Protein AF-A0A1F2ZMY0-F1 (afdb_monomer_lite)

Foldseek 3Di:
DDPPCPPDPVNVVQLVDLVVQLVVCVVVPHDSVRSVVVSVVSNVVVVVVVVVDCDPVNVVVVVVVVVVVVVVVVVVVVVVVVVVVVVVVVVVVVVVVVVVVVVVVVVVVVVVVD

Secondary structure (DSSP, 8-state):
-----TT-HHHHHHHT-HHHHHHHHHHTT--HHHHHHHHHHHHHHHHHHHHHSPPHHHHHHHHHHHHHHHHHHHHHHHHHHHHHHHHHHHHHHHHHHHHHHHHHHHHHHHHHH-

Radius of gyration: 37.67 Å; chains: 1; bounding box: 75×29×104 Å

Structure (mmCIF, N/CA/C/O backbone):
data_AF-A0A1F2ZMY0-F1
#
_entry.id   AF-A0A1F2ZMY0-F1
#
loop_
_atom_site.group_PDB
_atom_site.id
_atom_site.type_symbol
_atom_site.label_atom_id
_atom_site.label_alt_id
_atom_site.label_comp_id
_atom_site.label_asym_id
_atom_site.label_entity_id
_atom_site.label_seq_id
_atom_site.pdbx_PDB_ins_code
_atom_site.Cartn_x
_atom_site.Cartn_y
_atom_site.Cartn_z
_atom_site.occupancy
_atom_site.B_iso_or_equiv
_atom_site.auth_seq_id
_atom_site.auth_comp_id
_atom_site.auth_asym_id
_atom_site.auth_atom_id
_atom_site.pdbx_PDB_model_num
ATOM 1 N N . MET A 1 1 ? -15.065 24.643 33.896 1.00 35.47 1 MET A N 1
ATOM 2 C CA . MET A 1 1 ? -15.746 23.507 33.242 1.00 35.47 1 MET A CA 1
ATOM 3 C C . MET A 1 1 ? -14.778 22.342 33.253 1.00 35.47 1 MET A C 1
ATOM 5 O O . MET A 1 1 ? -13.799 22.361 32.525 1.00 35.47 1 MET A O 1
ATOM 9 N N . THR A 1 2 ? -14.961 21.430 34.200 1.00 36.59 2 THR A N 1
ATOM 10 C CA . THR A 1 2 ? -14.089 20.282 34.458 1.00 36.59 2 THR A CA 1
ATOM 11 C C . THR A 1 2 ? -14.353 19.199 33.419 1.00 36.59 2 THR A C 1
ATOM 13 O O . THR A 1 2 ? -15.423 18.599 33.400 1.00 36.59 2 THR A O 1
ATOM 16 N N . THR A 1 3 ? -13.378 18.967 32.544 1.00 41.38 3 THR A N 1
ATOM 17 C CA . THR A 1 3 ? -13.346 17.846 31.602 1.00 41.38 3 THR A CA 1
ATOM 18 C C . THR A 1 3 ? -13.324 16.553 32.417 1.00 41.38 3 THR A C 1
ATOM 20 O O . THR A 1 3 ? -12.288 16.181 32.967 1.00 41.38 3 THR A O 1
ATOM 23 N N . LEU A 1 4 ? -14.485 15.915 32.594 1.00 43.19 4 LEU A N 1
ATOM 24 C CA . LEU A 1 4 ? -14.565 14.622 33.266 1.00 43.19 4 LEU A CA 1
ATOM 25 C C . LEU A 1 4 ? -13.762 13.613 32.439 1.00 43.19 4 LEU A C 1
ATOM 27 O O . LEU A 1 4 ? -13.969 13.474 31.235 1.00 43.19 4 LEU A O 1
ATOM 31 N N . ALA A 1 5 ? -12.820 12.948 33.098 1.00 42.44 5 ALA A N 1
ATOM 32 C CA . ALA A 1 5 ? -11.943 11.938 32.533 1.00 42.44 5 ALA A CA 1
ATOM 33 C C . ALA A 1 5 ? -12.738 10.688 32.110 1.00 42.44 5 ALA A C 1
ATOM 35 O O . ALA A 1 5 ? -12.817 9.712 32.853 1.00 42.44 5 ALA A O 1
ATOM 36 N N . ILE A 1 6 ? -13.329 10.727 30.914 1.00 50.00 6 ILE A N 1
ATOM 37 C CA . ILE A 1 6 ? -14.039 9.593 30.297 1.00 50.00 6 ILE A CA 1
ATOM 38 C C . ILE A 1 6 ? -13.049 8.506 29.826 1.00 50.00 6 ILE A C 1
ATOM 40 O O . ILE A 1 6 ? -13.424 7.349 29.691 1.00 50.00 6 ILE A O 1
ATOM 44 N N . ASP A 1 7 ? -11.760 8.835 29.686 1.00 44.25 7 ASP A N 1
ATOM 45 C CA . ASP A 1 7 ? -10.713 7.918 29.202 1.00 44.25 7 ASP A CA 1
ATOM 46 C C . ASP A 1 7 ? -9.953 7.173 30.328 1.00 44.25 7 ASP A C 1
ATOM 48 O O . ASP A 1 7 ? -8.867 6.628 30.135 1.00 44.25 7 ASP A O 1
ATOM 52 N N . SER A 1 8 ? -10.488 7.166 31.556 1.00 41.81 8 SER A N 1
ATOM 53 C CA . SER A 1 8 ? -9.852 6.457 32.674 1.00 41.81 8 SER A CA 1
ATOM 54 C C . SER A 1 8 ? -10.255 4.974 32.690 1.00 41.81 8 SER A C 1
ATOM 56 O O . SER A 1 8 ? -11.454 4.678 32.677 1.00 41.81 8 SER A O 1
ATOM 58 N N . PRO A 1 9 ? -9.311 4.016 32.844 1.00 50.38 9 PRO A N 1
ATOM 59 C CA . PRO A 1 9 ? -9.634 2.593 33.016 1.00 50.38 9 PRO A CA 1
ATOM 60 C C . PRO A 1 9 ? -10.564 2.333 34.215 1.00 50.38 9 PRO A C 1
ATOM 62 O O . PRO A 1 9 ? -11.238 1.305 34.261 1.00 50.38 9 PRO A O 1
ATOM 65 N N . MET A 1 10 ? -10.668 3.292 35.145 1.00 43.91 10 MET A N 1
ATOM 66 C CA . MET A 1 10 ? -11.624 3.274 36.250 1.00 43.91 10 MET A CA 1
ATOM 67 C C . MET A 1 10 ? -13.095 3.312 35.786 1.00 43.91 10 MET A C 1
ATOM 69 O O . MET A 1 10 ? -13.917 2.617 36.375 1.00 43.91 10 MET A O 1
ATOM 73 N N . PHE A 1 11 ? -13.434 4.070 34.732 1.00 52.19 11 PHE A N 1
ATOM 74 C CA . PHE A 1 11 ? -14.812 4.208 34.229 1.00 52.19 11 PHE A CA 1
ATOM 75 C C . PHE A 1 11 ? -15.295 2.935 33.522 1.00 52.19 11 PHE A C 1
ATOM 77 O O . PHE A 1 11 ? -16.400 2.465 33.791 1.00 52.19 11 PHE A O 1
ATOM 84 N N . SER A 1 12 ? -14.432 2.313 32.709 1.00 54.78 12 SER A N 1
ATOM 85 C CA . SER A 1 12 ? -14.746 1.037 32.041 1.00 54.78 12 SER A CA 1
ATOM 86 C C . SER A 1 12 ? -15.005 -0.099 33.039 1.00 54.78 12 SER A C 1
ATOM 88 O O . SER A 1 12 ? -15.917 -0.898 32.862 1.00 54.78 12 SER A O 1
ATOM 90 N N . HIS A 1 13 ? -14.252 -0.137 34.145 1.00 55.56 13 HIS A N 1
ATOM 91 C CA . HIS A 1 13 ? -14.404 -1.159 35.179 1.00 55.56 13 HIS A CA 1
ATOM 92 C C . HIS A 1 13 ? -15.573 -0.868 36.143 1.00 55.56 13 HIS A C 1
ATOM 94 O O . HIS A 1 13 ? -16.041 -1.764 36.851 1.00 55.56 13 HIS A O 1
ATOM 100 N N . PHE A 1 14 ? -16.025 0.388 36.213 1.00 56.41 14 PHE A N 1
ATOM 101 C CA . PHE A 1 14 ? -17.178 0.789 37.016 1.00 56.41 14 PHE A CA 1
ATOM 102 C C . PHE A 1 14 ? -18.486 0.374 36.336 1.00 56.41 14 PHE A C 1
ATOM 104 O O . PHE A 1 14 ? -19.318 -0.248 36.987 1.00 56.41 14 PHE A O 1
ATOM 111 N N . LEU A 1 15 ? -18.625 0.635 35.031 1.00 62.31 15 LEU A N 1
ATOM 112 C CA . LEU A 1 15 ? -19.818 0.298 34.240 1.00 62.31 15 LEU A CA 1
ATOM 113 C C . LEU A 1 15 ? -19.906 -1.187 33.857 1.00 62.31 15 LEU A C 1
ATOM 115 O O . LEU A 1 15 ? -20.996 -1.684 33.595 1.00 62.31 15 LEU A O 1
ATOM 119 N N . SER A 1 16 ? -18.793 -1.927 33.894 1.00 64.69 16 SER A N 1
ATOM 120 C CA . SER A 1 16 ? -18.769 -3.351 33.529 1.00 64.69 16 SER A CA 1
ATOM 121 C C . SER A 1 16 ? -19.467 -4.285 34.525 1.00 64.69 16 SER A C 1
ATOM 123 O O . SER A 1 16 ? -19.643 -5.467 34.230 1.00 64.69 16 SER A O 1
ATOM 125 N N . ASN A 1 17 ? -19.857 -3.797 35.711 1.00 75.88 17 ASN A N 1
ATOM 126 C CA . ASN A 1 17 ? -20.543 -4.609 36.715 1.00 75.88 17 ASN A CA 1
ATOM 127 C C . ASN A 1 17 ? -21.755 -3.876 37.331 1.00 75.88 17 ASN A C 1
ATOM 129 O O . ASN A 1 17 ? -21.609 -3.202 38.359 1.00 75.88 17 ASN A O 1
ATOM 133 N N . PRO A 1 18 ? -22.961 -4.048 36.757 1.00 79.38 18 PRO A N 1
ATOM 134 C CA . PRO A 1 18 ? -24.175 -3.364 37.214 1.00 79.38 18 PRO A CA 1
ATOM 135 C C . PRO A 1 18 ? -24.535 -3.686 38.673 1.00 79.38 18 PRO A C 1
ATOM 137 O O . PRO A 1 18 ? -24.998 -2.819 39.413 1.00 79.38 18 PRO A O 1
ATOM 140 N N . VAL A 1 19 ? -24.234 -4.901 39.141 1.00 82.75 19 VAL A N 1
ATOM 141 C CA . VAL A 1 19 ? -24.506 -5.339 40.522 1.00 82.75 19 VAL A CA 1
ATOM 142 C C . VAL A 1 19 ? -23.651 -4.570 41.532 1.00 82.75 19 VAL A C 1
ATOM 144 O O . VAL A 1 19 ? -24.125 -4.185 42.603 1.00 82.75 19 VAL A O 1
ATOM 147 N N . LYS A 1 20 ? -22.390 -4.291 41.189 1.00 84.75 20 LYS A N 1
ATOM 148 C CA . LYS A 1 20 ? -21.480 -3.529 42.053 1.00 84.75 20 LYS A CA 1
ATOM 149 C C . LYS A 1 20 ? -21.896 -2.060 42.168 1.00 84.75 20 LYS A C 1
ATOM 151 O O . LYS A 1 20 ? -21.745 -1.474 43.240 1.00 84.75 20 LYS A O 1
ATOM 156 N N . ILE A 1 21 ? -22.432 -1.475 41.095 1.00 83.38 21 ILE A N 1
ATOM 157 C CA . ILE A 1 21 ? -22.972 -0.106 41.103 1.00 83.38 21 ILE A CA 1
ATOM 158 C C . ILE A 1 21 ? -24.228 -0.042 41.973 1.00 83.38 21 ILE A C 1
ATOM 160 O O . ILE A 1 21 ? -24.332 0.836 42.827 1.00 83.38 21 ILE A O 1
ATOM 164 N N . LEU A 1 22 ? -25.137 -1.007 41.817 1.00 85.94 22 LEU A N 1
ATOM 165 C CA . LEU A 1 22 ? -26.365 -1.092 42.604 1.00 85.94 22 LEU A CA 1
ATOM 166 C C . LEU A 1 22 ? -26.075 -1.115 44.112 1.00 85.94 22 LEU A C 1
ATOM 168 O O . LEU A 1 22 ? -26.693 -0.376 44.877 1.00 85.94 22 LEU A O 1
ATOM 172 N N . HIS A 1 23 ? -25.089 -1.914 44.533 1.00 86.56 23 HIS A N 1
ATOM 173 C CA . HIS A 1 23 ? -24.673 -1.987 45.934 1.00 86.56 23 HIS A CA 1
ATOM 174 C C . HIS A 1 23 ? -24.132 -0.645 46.446 1.00 86.56 23 HIS A C 1
ATOM 176 O O . HIS A 1 23 ? -24.498 -0.203 47.531 1.00 86.56 23 HIS A O 1
ATOM 182 N N . ARG A 1 24 ? -23.313 0.048 45.645 1.00 85.50 24 ARG A N 1
ATOM 183 C CA . ARG A 1 24 ? -22.753 1.359 46.014 1.00 85.50 24 ARG A CA 1
ATOM 184 C C . ARG A 1 24 ? -23.804 2.458 46.092 1.00 85.50 24 ARG A C 1
ATOM 186 O O . ARG A 1 24 ? -23.705 3.325 46.952 1.00 85.50 24 ARG A O 1
ATOM 193 N N . LEU A 1 25 ? -24.806 2.427 45.218 1.00 86.88 25 LEU A N 1
ATOM 194 C CA . LEU A 1 25 ? -25.923 3.370 45.272 1.00 86.88 25 LEU A CA 1
ATOM 195 C C . LEU A 1 25 ? -26.749 3.151 46.544 1.00 86.88 25 LEU A C 1
ATOM 197 O O . LEU A 1 25 ? -27.057 4.116 47.241 1.00 86.88 25 LEU A O 1
ATOM 201 N N . LYS A 1 26 ? -27.015 1.891 46.907 1.00 89.19 26 LYS A N 1
ATOM 202 C CA . LYS A 1 26 ? -27.681 1.549 48.173 1.00 89.19 26 LYS A CA 1
ATOM 203 C C . LYS A 1 26 ? -26.862 1.995 49.394 1.00 89.19 26 LYS A C 1
ATOM 205 O O . LYS A 1 26 ? -27.415 2.610 50.300 1.00 89.19 26 LYS A O 1
ATOM 210 N N . GLU A 1 27 ? -25.548 1.761 49.403 1.00 90.00 27 GLU A N 1
ATOM 211 C CA . GLU A 1 27 ? -24.638 2.225 50.469 1.00 90.00 27 GLU A CA 1
ATOM 212 C C . GLU A 1 27 ? -24.577 3.755 50.587 1.00 90.00 27 GLU A C 1
ATOM 214 O O . GLU A 1 27 ? -24.461 4.287 51.688 1.00 90.00 27 GLU A O 1
ATOM 219 N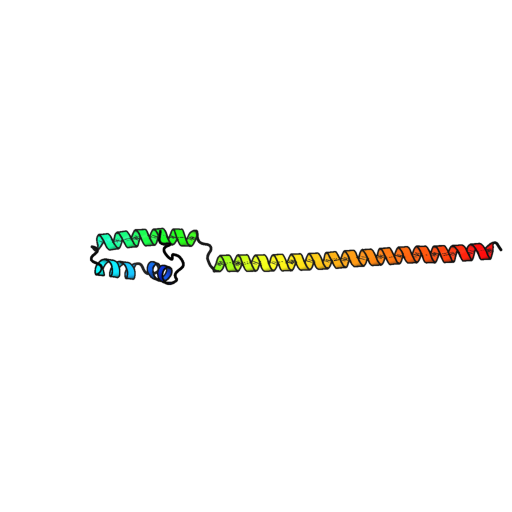 N . ALA A 1 28 ? -24.688 4.469 49.465 1.00 88.62 28 ALA A N 1
ATOM 220 C CA . ALA A 1 28 ? -24.730 5.929 49.421 1.00 88.62 28 ALA A CA 1
ATOM 221 C C . ALA A 1 28 ? -26.093 6.521 49.839 1.00 88.62 28 ALA A C 1
ATOM 223 O O . ALA A 1 28 ? -26.269 7.738 49.797 1.00 88.62 28 ALA A O 1
ATOM 224 N N . GLY A 1 29 ? -27.052 5.681 50.245 1.00 88.62 29 GLY A N 1
ATOM 225 C CA . GLY A 1 29 ? -28.359 6.104 50.745 1.00 88.62 29 GLY A CA 1
ATOM 226 C C . GLY A 1 29 ? -29.445 6.248 49.677 1.00 88.62 29 GLY A C 1
ATOM 227 O O . GLY A 1 29 ? -30.521 6.761 49.983 1.00 88.62 29 GLY A O 1
ATOM 228 N N . PHE A 1 30 ? -29.209 5.795 48.440 1.00 89.25 30 PHE A N 1
ATOM 229 C CA . PHE A 1 30 ? -30.274 5.713 47.439 1.00 89.25 30 PHE A CA 1
ATOM 230 C C . PHE A 1 30 ? -31.228 4.565 47.767 1.00 89.25 30 PHE A C 1
ATOM 232 O O . PHE A 1 30 ? -30.817 3.482 48.188 1.00 89.25 30 PHE A O 1
ATOM 239 N N . THR A 1 31 ? -32.519 4.785 47.520 1.00 91.12 31 THR A N 1
ATOM 240 C CA . THR A 1 31 ? -33.508 3.706 47.621 1.00 91.12 31 THR A CA 1
ATOM 241 C C . THR A 1 31 ? -33.247 2.643 46.556 1.00 91.12 31 THR A C 1
ATOM 243 O O . THR A 1 31 ? -32.704 2.934 45.490 1.00 91.12 31 THR A O 1
ATOM 246 N N . GLU A 1 32 ? -33.676 1.410 46.816 1.00 86.62 32 GLU A N 1
ATOM 247 C CA . GLU A 1 32 ? -33.510 0.288 45.885 1.00 86.62 32 GLU A CA 1
ATOM 248 C C . GLU A 1 32 ? -34.035 0.606 44.480 1.00 86.62 32 GLU A C 1
ATOM 250 O O . GLU A 1 32 ? -33.290 0.478 43.513 1.00 86.62 32 GLU A O 1
ATOM 255 N N . LYS A 1 33 ? -35.242 1.177 44.380 1.00 87.44 33 LYS A N 1
ATOM 256 C CA . LYS A 1 33 ? -35.809 1.632 43.102 1.00 87.44 33 LYS A CA 1
ATOM 257 C C . LYS A 1 33 ? -34.963 2.696 42.402 1.00 87.44 33 LYS A C 1
ATOM 259 O O . LYS A 1 33 ? -34.828 2.666 41.186 1.00 87.44 33 LYS A O 1
ATOM 264 N N . GLN A 1 34 ? -34.404 3.656 43.139 1.00 85.38 34 GLN A N 1
ATOM 265 C CA . GLN A 1 34 ? -33.553 4.691 42.538 1.00 85.38 34 GLN A CA 1
ATOM 266 C C . GLN A 1 34 ? -32.210 4.130 42.065 1.00 85.38 34 GLN A C 1
ATOM 268 O O . GLN A 1 34 ? -31.668 4.618 41.073 1.00 85.38 34 GLN A O 1
ATOM 273 N N . ALA A 1 35 ? -31.671 3.140 42.780 1.00 88.06 35 ALA A N 1
ATOM 274 C CA . ALA A 1 35 ? -30.439 2.459 42.414 1.00 88.06 35 ALA A CA 1
ATOM 275 C C . ALA A 1 35 ? -30.629 1.597 41.157 1.00 88.06 35 ALA A C 1
ATOM 277 O O . ALA A 1 35 ? -29.800 1.652 40.254 1.00 88.06 35 ALA A O 1
ATOM 278 N N . GLU A 1 36 ? -31.737 0.858 41.075 1.00 85.56 36 GLU A N 1
ATOM 279 C CA . GLU A 1 36 ? -32.100 0.039 39.911 1.00 85.56 36 GLU A CA 1
ATOM 280 C C . GLU A 1 36 ? -32.258 0.884 38.646 1.00 85.56 36 GLU A C 1
ATOM 282 O O . GLU A 1 36 ? -31.584 0.617 37.655 1.00 85.56 36 GLU A O 1
ATOM 287 N N . VAL A 1 37 ? -33.047 1.963 38.708 1.00 88.38 37 VAL A N 1
ATOM 288 C CA . VAL A 1 37 ? -33.284 2.848 37.553 1.00 88.38 37 VAL A CA 1
ATOM 289 C C . VAL A 1 37 ? -31.986 3.495 37.054 1.00 88.38 37 VAL A C 1
ATOM 291 O O . VAL A 1 37 ? -31.764 3.603 35.851 1.00 88.38 37 VAL A O 1
ATOM 294 N N . GLN A 1 38 ? -31.089 3.913 37.955 1.00 81.38 38 GLN A N 1
ATOM 295 C CA . GLN A 1 38 ? -29.799 4.485 37.547 1.00 81.38 38 GLN A CA 1
ATOM 296 C C . GLN A 1 38 ? -28.881 3.450 36.892 1.00 81.38 38 GLN A C 1
ATOM 298 O O . GLN A 1 38 ? -28.203 3.773 35.920 1.00 81.38 38 GLN A O 1
ATOM 303 N N . VAL A 1 39 ? -28.853 2.215 37.396 1.00 85.25 39 VAL A N 1
ATOM 304 C CA . VAL A 1 39 ? -28.044 1.135 36.812 1.00 85.25 39 VAL A CA 1
ATOM 305 C C . VAL A 1 39 ? -28.578 0.720 35.445 1.00 85.25 39 VAL A C 1
ATOM 307 O O . VAL A 1 39 ? -27.784 0.467 34.539 1.00 85.25 39 VAL A O 1
ATOM 310 N N . GLU A 1 40 ? -29.898 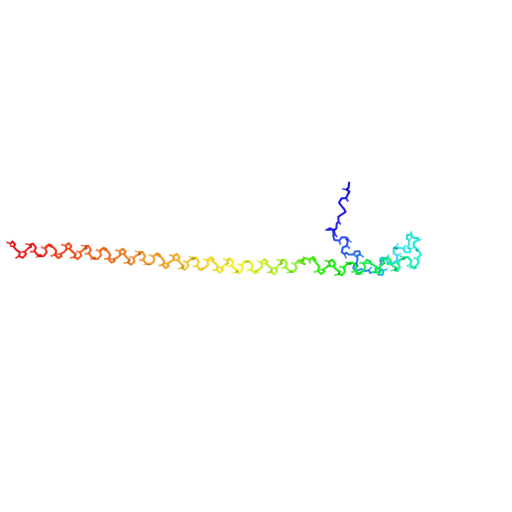0.690 35.281 1.00 83.75 40 GLU A N 1
ATOM 311 C CA . GLU A 1 40 ? -30.564 0.386 34.014 1.00 83.75 40 GLU A CA 1
ATOM 312 C C . GLU A 1 40 ? -30.192 1.410 32.931 1.00 83.75 40 GLU A C 1
ATOM 314 O O . GLU A 1 40 ? -29.634 1.034 31.899 1.00 83.75 40 GLU A O 1
ATOM 319 N N . ILE A 1 41 ? -30.369 2.706 33.214 1.00 84.19 41 ILE A N 1
ATOM 320 C CA . ILE A 1 41 ? -30.039 3.797 32.279 1.00 84.19 41 ILE A CA 1
ATOM 321 C C . ILE A 1 41 ? -28.541 3.806 31.934 1.00 84.19 41 ILE A C 1
ATOM 323 O O . ILE A 1 41 ? -28.167 3.976 30.774 1.00 84.19 41 ILE A O 1
ATOM 327 N N . LEU A 1 42 ? -27.663 3.602 32.924 1.00 80.12 42 LEU A N 1
ATOM 3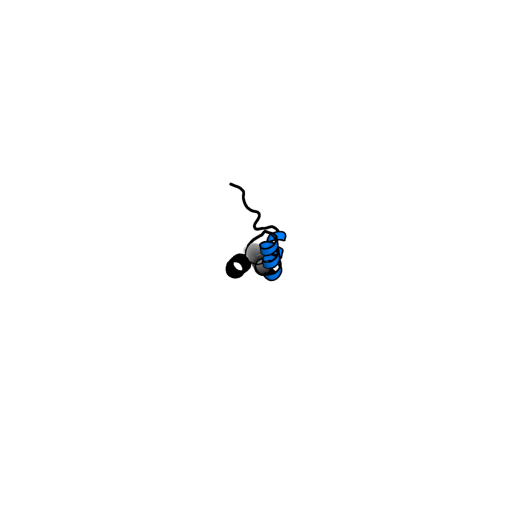28 C CA . LEU A 1 42 ? -26.212 3.572 32.702 1.00 80.12 42 LEU A CA 1
ATOM 329 C C . LEU A 1 42 ? -25.780 2.386 31.831 1.00 80.12 42 LEU A C 1
ATOM 331 O O . LEU A 1 42 ? -24.874 2.528 31.008 1.00 80.12 42 LEU A O 1
ATOM 335 N N . SER A 1 43 ? -26.429 1.232 31.994 1.00 77.69 43 SER A N 1
ATOM 336 C CA . SER A 1 43 ? -26.141 0.031 31.202 1.00 77.69 43 SER A CA 1
ATOM 337 C C . SER A 1 43 ? -26.577 0.211 29.747 1.00 77.69 43 SER A C 1
ATOM 339 O O . SER A 1 43 ? -25.830 -0.136 28.831 1.00 77.69 43 SER A O 1
ATOM 341 N N . GLU A 1 44 ? -27.747 0.814 29.527 1.00 75.31 44 GLU A N 1
ATOM 342 C CA . GLU A 1 44 ? -28.261 1.121 28.190 1.00 75.31 44 GLU A CA 1
ATOM 343 C C . GLU A 1 44 ? -27.366 2.133 27.454 1.00 75.31 44 GLU A C 1
ATOM 345 O O . GLU A 1 44 ? -27.004 1.928 26.293 1.00 75.31 44 GLU A O 1
ATOM 350 N N . GLN A 1 45 ? -26.926 3.189 28.146 1.00 68.62 45 GLN A N 1
ATOM 351 C CA . GLN A 1 45 ? -26.024 4.193 27.576 1.00 68.62 45 GLN A CA 1
ATOM 352 C C . GLN A 1 45 ? -24.628 3.634 27.268 1.00 68.62 45 GLN A C 1
ATOM 354 O O . GLN A 1 45 ? -24.047 3.970 26.236 1.00 68.62 45 GLN A O 1
ATOM 359 N N . SER A 1 46 ? -24.089 2.753 28.118 1.00 66.12 46 SER A N 1
ATOM 360 C CA . SER A 1 46 ? -22.771 2.142 27.899 1.00 66.12 46 SER A CA 1
ATOM 361 C C . SER A 1 46 ? -22.728 1.300 26.619 1.00 66.12 46 SER A C 1
ATOM 363 O O . SER A 1 46 ? -21.763 1.394 25.863 1.00 66.12 46 SER A O 1
ATOM 365 N N . GLY A 1 47 ? -23.786 0.531 26.331 1.00 64.94 47 GLY A N 1
ATOM 366 C CA . GLY A 1 47 ? -23.862 -0.285 25.113 1.00 64.94 47 GLY A CA 1
ATOM 367 C C . GLY A 1 47 ? -23.854 0.545 23.824 1.00 64.94 47 GLY A C 1
ATOM 368 O O . GLY A 1 47 ? -23.242 0.156 22.831 1.00 64.94 47 GLY A O 1
ATOM 369 N N . GLN A 1 48 ? -24.474 1.728 23.844 1.00 61.00 48 GLN A N 1
ATOM 370 C CA . GLN A 1 48 ? -24.465 2.655 22.706 1.00 61.00 48 GLN A CA 1
ATOM 371 C C . GLN A 1 48 ? -23.097 3.329 22.514 1.00 61.00 48 GLN A C 1
ATOM 373 O O . GLN A 1 48 ? -22.660 3.550 21.382 1.00 61.00 48 GLN A O 1
ATOM 378 N N . ILE A 1 49 ? -22.402 3.633 23.613 1.00 65.50 49 ILE A N 1
ATOM 379 C CA . ILE A 1 49 ? -21.070 4.244 23.583 1.00 65.50 49 ILE A CA 1
ATOM 380 C C . ILE A 1 49 ? -20.039 3.257 23.020 1.00 65.50 49 ILE A C 1
ATOM 382 O O . ILE A 1 49 ? -19.273 3.634 22.137 1.00 65.50 49 ILE A O 1
ATOM 386 N N . GLU A 1 50 ? -20.050 1.992 23.447 1.00 64.31 50 GLU A N 1
ATOM 387 C CA . GLU A 1 50 ? -19.141 0.966 22.911 1.00 64.31 50 GLU A CA 1
ATOM 388 C C . GLU A 1 50 ? -19.352 0.701 21.416 1.00 64.31 50 GLU A C 1
ATOM 390 O O . GLU A 1 50 ? -18.381 0.495 20.695 1.00 64.31 50 GLU A O 1
ATOM 395 N N . ALA A 1 51 ? -20.594 0.766 20.929 1.00 62.81 51 ALA A N 1
ATOM 396 C CA . ALA A 1 51 ? -20.891 0.613 19.504 1.00 62.81 51 ALA A CA 1
ATOM 397 C C . ALA A 1 51 ? -20.413 1.803 18.648 1.00 62.81 51 ALA A C 1
ATOM 399 O O . ALA A 1 51 ? -20.213 1.655 17.443 1.00 62.81 51 ALA A O 1
ATOM 400 N N . THR A 1 52 ? -20.250 2.984 19.255 1.00 61.47 52 THR A N 1
ATOM 401 C CA . THR A 1 52 ? -19.866 4.223 18.554 1.00 61.47 52 THR A CA 1
ATOM 402 C C . THR A 1 52 ? -18.368 4.520 18.677 1.00 61.47 52 THR A C 1
ATOM 404 O O . THR A 1 52 ? -17.791 5.192 17.821 1.00 61.47 52 THR A O 1
ATOM 407 N N . LEU A 1 53 ? -17.715 4.028 19.731 1.00 68.44 53 LEU A N 1
ATOM 408 C CA . LEU A 1 53 ? -16.278 4.170 19.924 1.00 68.44 53 LEU A CA 1
ATOM 409 C C . LEU A 1 53 ? -15.529 3.127 19.094 1.00 68.44 53 LEU A C 1
ATOM 411 O O . LEU A 1 53 ? -15.719 1.927 19.269 1.00 68.44 53 LEU A O 1
ATOM 415 N N . ALA A 1 54 ? -14.610 3.585 18.240 1.00 68.25 54 ALA A N 1
ATOM 416 C CA . ALA A 1 54 ? -13.650 2.690 17.604 1.00 68.25 54 ALA A CA 1
ATOM 417 C C . ALA A 1 54 ? -12.873 1.941 18.694 1.00 68.25 54 ALA A C 1
ATOM 419 O O . ALA A 1 54 ? -12.175 2.549 19.515 1.00 68.25 54 ALA A O 1
ATOM 420 N N . THR A 1 55 ? -13.004 0.617 18.730 1.00 77.12 55 THR A N 1
ATOM 421 C CA . THR A 1 55 ? -12.317 -0.180 19.740 1.00 77.12 55 THR A CA 1
ATOM 422 C C . THR A 1 55 ? -10.826 -0.245 19.415 1.00 77.12 55 THR A C 1
ATOM 424 O O . THR A 1 55 ? -10.392 -0.084 18.271 1.00 77.12 55 THR A O 1
ATOM 427 N N . LYS A 1 56 ? -9.994 -0.558 20.417 1.00 76.44 56 LYS A N 1
ATOM 428 C CA . LYS A 1 56 ? -8.556 -0.813 20.192 1.00 76.44 56 LYS A CA 1
ATOM 429 C C . LYS A 1 56 ? -8.316 -1.887 19.123 1.00 76.44 56 LYS A C 1
ATOM 431 O O . LYS A 1 56 ? -7.277 -1.873 18.466 1.00 76.44 56 LYS A O 1
ATOM 436 N N . GLN A 1 57 ? -9.251 -2.824 18.971 1.00 77.75 57 GLN A N 1
ATOM 437 C CA . GLN A 1 57 ? -9.188 -3.865 17.955 1.00 77.75 57 GLN A CA 1
ATOM 438 C C . GLN A 1 57 ? -9.440 -3.306 16.550 1.00 77.75 57 GLN A C 1
ATOM 440 O O . GLN A 1 57 ? -8.699 -3.672 15.638 1.00 77.75 57 GLN A O 1
ATOM 445 N N . ASP A 1 58 ? -10.403 -2.397 16.392 1.00 82.00 58 ASP A N 1
ATOM 446 C CA . ASP A 1 58 ? -10.694 -1.737 15.112 1.00 82.00 58 ASP A CA 1
ATOM 447 C C . ASP A 1 58 ? -9.503 -0.893 14.656 1.00 82.00 58 ASP A C 1
ATOM 449 O O . ASP A 1 58 ? -8.969 -1.106 13.572 1.00 82.00 58 ASP A O 1
ATOM 453 N N . LEU A 1 59 ? -8.964 -0.061 15.553 1.00 86.88 59 LEU A N 1
ATOM 454 C CA . LEU A 1 59 ? -7.749 0.725 15.307 1.00 86.88 59 LEU A CA 1
ATOM 455 C C . LEU A 1 59 ? -6.555 -0.153 14.901 1.00 86.88 59 LEU A C 1
ATOM 457 O O . LEU A 1 59 ? -5.791 0.187 13.999 1.00 86.88 59 LEU A O 1
ATOM 461 N N . LYS A 1 60 ? -6.382 -1.309 15.551 1.00 87.00 60 LYS A N 1
ATOM 462 C CA . LYS A 1 60 ? -5.309 -2.255 15.215 1.00 87.00 60 LYS A CA 1
ATOM 463 C C . LYS A 1 60 ? -5.518 -2.897 13.844 1.00 87.00 60 LYS A C 1
ATOM 465 O O . LYS A 1 60 ? -4.534 -3.159 13.149 1.00 87.00 60 LYS A O 1
ATOM 470 N N . ARG A 1 61 ? -6.767 -3.177 13.464 1.00 90.62 61 ARG A N 1
ATOM 471 C CA . ARG A 1 61 ? -7.100 -3.689 12.133 1.00 90.62 61 ARG A CA 1
ATOM 472 C C . ARG A 1 61 ? -6.788 -2.639 11.073 1.00 90.62 61 ARG A C 1
ATOM 474 O O . ARG A 1 61 ? -6.044 -2.949 10.148 1.00 90.62 61 ARG A O 1
ATOM 481 N N . ASP A 1 62 ? -7.254 -1.412 11.268 1.00 93.31 62 ASP A N 1
ATOM 482 C CA . ASP A 1 62 ? -7.069 -0.315 10.318 1.00 93.31 62 ASP A CA 1
ATOM 483 C C . ASP A 1 62 ? -5.580 0.015 10.124 1.00 93.31 62 ASP A C 1
ATOM 485 O O . ASP A 1 62 ? -5.114 0.185 8.998 1.00 93.31 62 ASP A O 1
ATOM 489 N N . LEU A 1 63 ? -4.784 -0.000 11.202 1.00 94.75 63 LEU A N 1
ATOM 490 C CA . LEU A 1 63 ? -3.326 0.150 11.113 1.00 94.75 63 LEU A CA 1
ATOM 491 C C . LEU A 1 63 ? -2.664 -0.970 10.305 1.00 94.75 63 LEU A C 1
ATOM 493 O O . LEU A 1 63 ? -1.752 -0.709 9.521 1.00 94.75 63 LEU A O 1
ATOM 497 N N . LYS A 1 64 ? -3.111 -2.217 10.479 1.00 95.69 64 LYS A N 1
ATOM 498 C CA . LYS A 1 64 ? -2.578 -3.355 9.724 1.00 95.69 64 LYS A CA 1
ATOM 499 C C . LYS A 1 64 ? -2.941 -3.252 8.245 1.00 95.69 64 LYS A C 1
ATOM 501 O O . LYS A 1 64 ? -2.099 -3.526 7.393 1.00 95.69 64 LYS A O 1
ATOM 506 N N . GLU A 1 65 ? -4.168 -2.849 7.935 1.00 96.88 65 GLU A N 1
ATOM 507 C CA . GLU A 1 65 ? -4.604 -2.608 6.558 1.00 96.88 65 GLU A CA 1
ATOM 508 C C . GLU A 1 65 ? -3.766 -1.501 5.910 1.00 96.88 65 GLU A C 1
ATOM 510 O O . GLU A 1 65 ? -3.207 -1.715 4.830 1.00 96.88 65 GLU A O 1
ATOM 515 N N . LEU A 1 66 ? -3.560 -0.384 6.611 1.00 97.50 66 LEU A N 1
ATOM 516 C CA . LEU A 1 66 ? -2.709 0.711 6.148 1.00 97.50 66 LEU A CA 1
ATOM 517 C C . LEU A 1 66 ? -1.259 0.263 5.910 1.00 97.50 66 LEU A C 1
ATOM 519 O O . LEU A 1 66 ? -0.682 0.583 4.871 1.00 97.50 66 LEU A O 1
ATOM 523 N N . GLU A 1 67 ? -0.675 -0.522 6.821 1.00 97.81 67 GLU A N 1
ATOM 524 C CA . GLU A 1 67 ? 0.675 -1.073 6.649 1.00 97.81 67 GLU A CA 1
ATOM 525 C C . GLU A 1 67 ? 0.760 -1.955 5.393 1.00 97.81 67 GLU A C 1
ATOM 527 O O . GLU A 1 67 ? 1.712 -1.857 4.614 1.00 97.81 67 GLU A O 1
ATOM 532 N N . THR A 1 68 ? -0.241 -2.810 5.162 1.00 97.62 68 THR A N 1
ATOM 533 C CA . THR A 1 68 ? -0.260 -3.680 3.979 1.00 97.62 68 THR A CA 1
ATOM 534 C C . THR A 1 68 ? -0.428 -2.907 2.675 1.00 97.62 68 THR A C 1
ATOM 536 O O . THR A 1 68 ? 0.231 -3.250 1.690 1.00 97.62 68 THR A O 1
ATOM 539 N N . ALA A 1 69 ? -1.260 -1.862 2.667 1.00 97.88 69 ALA A N 1
ATOM 540 C CA . ALA A 1 69 ? -1.426 -0.976 1.522 1.00 97.88 69 ALA A CA 1
ATOM 541 C C . ALA A 1 69 ? -0.110 -0.254 1.208 1.00 97.88 69 ALA A C 1
ATOM 543 O O . ALA A 1 69 ? 0.389 -0.344 0.089 1.00 97.88 69 ALA A O 1
ATOM 544 N N . LEU A 1 70 ? 0.532 0.329 2.222 1.00 97.81 70 LEU A N 1
ATOM 545 C CA . LEU A 1 70 ? 1.796 1.041 2.050 1.00 97.81 70 LEU A CA 1
ATOM 546 C C . LEU A 1 70 ? 2.915 0.126 1.529 1.00 97.81 70 LEU A C 1
ATOM 548 O O . LEU A 1 70 ? 3.650 0.496 0.615 1.00 97.81 70 LEU A O 1
ATOM 552 N N . ARG A 1 71 ? 3.027 -1.102 2.056 1.00 98.00 71 ARG A N 1
ATOM 553 C CA . ARG A 1 71 ? 3.991 -2.098 1.551 1.00 98.00 71 ARG A CA 1
ATOM 554 C C . ARG A 1 71 ? 3.745 -2.446 0.082 1.00 98.00 71 ARG A C 1
ATOM 556 O O . ARG A 1 71 ? 4.705 -2.644 -0.664 1.00 98.00 71 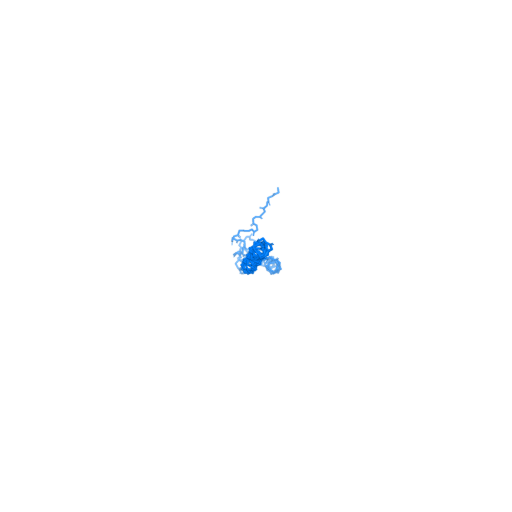ARG A O 1
ATOM 563 N N . ARG A 1 72 ? 2.479 -2.551 -0.333 1.00 97.94 72 ARG A N 1
ATOM 564 C CA . ARG A 1 72 ? 2.118 -2.816 -1.732 1.00 97.94 72 ARG A CA 1
ATOM 565 C C . ARG A 1 72 ? 2.533 -1.651 -2.625 1.00 97.94 72 ARG A C 1
ATOM 567 O O . ARG A 1 72 ? 3.208 -1.892 -3.623 1.00 97.94 72 ARG A O 1
ATOM 574 N N . ASP A 1 73 ? 2.198 -0.427 -2.234 1.00 98.06 73 ASP A N 1
ATOM 575 C CA . ASP A 1 73 ? 2.499 0.780 -3.008 1.00 98.06 73 ASP A CA 1
ATOM 576 C C . ASP A 1 73 ? 4.010 0.983 -3.169 1.00 98.06 73 ASP A C 1
ATOM 578 O O . ASP A 1 73 ? 4.488 1.287 -4.263 1.00 98.06 73 ASP A O 1
ATOM 582 N N . MET A 1 74 ? 4.790 0.729 -2.112 1.00 98.06 74 MET A N 1
ATOM 583 C CA . MET A 1 74 ? 6.254 0.768 -2.184 1.00 98.06 74 MET A CA 1
ATOM 584 C C . MET A 1 74 ? 6.809 -0.240 -3.195 1.00 98.06 74 MET A C 1
ATOM 586 O O . MET A 1 74 ? 7.655 0.120 -4.013 1.00 98.06 74 MET A O 1
ATOM 590 N N . LYS A 1 75 ? 6.313 -1.483 -3.180 1.00 97.44 75 LYS A N 1
ATOM 591 C CA . LYS A 1 75 ? 6.753 -2.521 -4.121 1.00 97.44 75 LYS A CA 1
ATOM 592 C C . LYS A 1 75 ? 6.360 -2.192 -5.561 1.00 97.44 75 LYS A C 1
ATOM 594 O O . LYS A 1 75 ? 7.131 -2.433 -6.486 1.00 97.44 75 LYS A O 1
ATOM 599 N N . GLU A 1 76 ? 5.169 -1.639 -5.772 1.00 98.06 76 GLU A N 1
ATOM 600 C CA . GLU A 1 76 ? 4.744 -1.193 -7.099 1.00 98.06 76 GLU A CA 1
ATOM 601 C C . GLU A 1 76 ? 5.634 -0.056 -7.616 1.00 98.06 76 GLU A C 1
ATOM 603 O O . GLU A 1 76 ? 6.040 -0.057 -8.780 1.00 98.06 76 GLU A O 1
ATOM 608 N N . MET A 1 77 ? 5.974 0.896 -6.746 1.00 97.81 77 MET A N 1
ATOM 609 C CA . MET A 1 77 ? 6.872 1.994 -7.079 1.00 97.81 77 MET A CA 1
ATOM 610 C C . MET A 1 77 ? 8.277 1.491 -7.432 1.00 97.81 77 MET A C 1
ATOM 612 O O . MET A 1 77 ? 8.832 1.929 -8.438 1.00 97.81 77 MET A O 1
ATOM 616 N N . GLU A 1 78 ? 8.825 0.544 -6.669 1.00 98.00 78 GLU A N 1
ATOM 617 C CA . GLU A 1 78 ? 10.114 -0.098 -6.953 1.00 98.00 78 GLU A CA 1
ATOM 618 C C . GLU A 1 78 ? 10.118 -0.760 -8.340 1.00 98.00 78 GLU A C 1
ATOM 620 O O . GLU A 1 78 ? 10.965 -0.445 -9.177 1.00 98.00 78 GLU A O 1
ATOM 625 N N . LEU A 1 79 ? 9.098 -1.569 -8.650 1.00 97.62 79 LEU A N 1
ATOM 626 C CA . LEU A 1 79 ? 8.954 -2.207 -9.964 1.00 97.62 79 LEU A CA 1
ATOM 627 C C . LEU A 1 79 ? 8.833 -1.188 -11.106 1.00 97.62 79 LEU A C 1
ATOM 629 O O . LEU A 1 79 ? 9.430 -1.367 -12.172 1.00 97.62 79 LEU A O 1
ATOM 633 N N . LYS A 1 80 ? 8.080 -0.100 -10.895 1.00 97.88 80 LYS A N 1
ATOM 634 C CA . LYS A 1 80 ? 7.968 0.999 -11.865 1.00 97.88 80 LYS A CA 1
ATOM 635 C C . LYS A 1 80 ? 9.317 1.673 -12.097 1.00 97.88 80 LYS A C 1
ATOM 637 O O . LYS A 1 80 ? 9.666 1.929 -13.249 1.00 97.88 80 LYS A O 1
ATOM 642 N N . PHE A 1 81 ? 10.080 1.947 -11.041 1.00 97.69 81 PHE A N 1
ATOM 643 C CA . PHE A 1 81 ? 11.411 2.538 -11.166 1.00 97.69 81 PHE A CA 1
ATOM 644 C C . PHE A 1 81 ? 12.367 1.622 -11.921 1.00 97.69 81 PHE A C 1
ATOM 646 O O . PHE A 1 81 ? 12.983 2.074 -12.886 1.00 97.69 81 PHE A O 1
ATOM 653 N N . GLU A 1 82 ? 12.434 0.341 -11.562 1.00 97.94 82 GLU A N 1
ATOM 654 C CA . GLU A 1 82 ? 13.277 -0.615 -12.277 1.00 97.94 82 GLU A CA 1
ATOM 655 C C . GLU A 1 82 ? 12.901 -0.725 -13.759 1.00 97.94 82 GLU A C 1
ATOM 657 O O . GLU A 1 82 ? 13.771 -0.750 -14.628 1.00 97.94 82 GLU A O 1
ATOM 662 N N . SER A 1 83 ? 11.601 -0.777 -14.068 1.00 97.69 83 SER A N 1
ATOM 663 C CA . SER A 1 83 ? 11.126 -0.841 -15.450 1.00 97.69 83 SER A CA 1
ATOM 664 C C . SER A 1 83 ? 11.554 0.388 -16.249 1.00 97.69 83 SER A C 1
ATOM 666 O O . SER A 1 83 ? 12.039 0.250 -17.370 1.00 97.69 83 SER A O 1
ATOM 668 N N . ARG A 1 84 ? 11.399 1.590 -15.680 1.00 97.56 84 ARG A N 1
ATOM 669 C CA . ARG A 1 84 ? 11.805 2.839 -16.343 1.00 97.56 84 ARG A CA 1
ATOM 670 C C . ARG A 1 84 ? 13.318 2.922 -16.512 1.00 97.56 84 ARG A C 1
ATOM 672 O O . ARG A 1 84 ? 13.782 3.439 -17.526 1.00 97.56 84 ARG A O 1
ATOM 679 N N . PHE A 1 85 ? 14.081 2.401 -15.555 1.00 97.62 85 PHE A N 1
ATOM 680 C CA . PHE A 1 85 ? 15.534 2.346 -15.653 1.00 97.62 85 PHE A CA 1
ATOM 681 C C . PHE A 1 85 ? 15.980 1.414 -16.784 1.00 97.62 85 PHE A C 1
ATOM 683 O O . PHE A 1 85 ? 16.717 1.849 -17.663 1.00 97.62 85 PHE A O 1
ATOM 690 N N . ARG A 1 86 ? 15.430 0.193 -16.851 1.00 97.25 86 ARG A N 1
ATOM 691 C CA . ARG A 1 86 ? 15.679 -0.751 -17.956 1.00 97.25 86 ARG A CA 1
ATOM 692 C C . ARG A 1 86 ? 15.297 -0.169 -19.318 1.00 97.25 86 ARG A C 1
ATOM 694 O O . ARG A 1 86 ? 16.036 -0.318 -20.287 1.00 97.25 86 ARG A O 1
ATOM 701 N N . GLU A 1 87 ? 14.158 0.517 -19.412 1.00 97.62 87 GLU A N 1
ATOM 702 C CA . GLU A 1 87 ? 13.743 1.185 -20.652 1.00 97.62 87 GLU A CA 1
ATOM 703 C C . GLU A 1 87 ? 14.749 2.263 -21.082 1.00 97.62 87 GLU A C 1
ATOM 705 O O . GLU A 1 87 ? 15.111 2.360 -22.258 1.00 97.62 87 GLU A O 1
ATOM 710 N N . MET A 1 88 ? 15.224 3.062 -20.126 1.00 97.56 88 MET A N 1
ATOM 711 C CA . MET A 1 88 ? 16.226 4.092 -20.368 1.00 97.56 88 MET A CA 1
ATOM 712 C C . MET A 1 88 ? 17.567 3.490 -20.802 1.00 97.56 88 MET A C 1
ATOM 714 O O . MET A 1 88 ?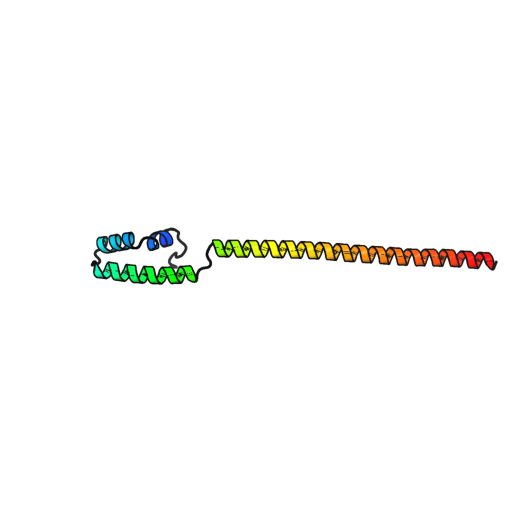 18.146 3.973 -21.775 1.00 97.56 88 MET A O 1
ATOM 718 N N . GLU A 1 89 ? 18.027 2.422 -20.148 1.00 97.62 89 GLU A N 1
ATOM 719 C CA . GLU A 1 89 ? 19.232 1.683 -20.538 1.00 97.62 89 GLU A CA 1
ATOM 720 C C . GLU A 1 89 ? 19.122 1.162 -21.972 1.00 97.62 89 GLU A C 1
ATOM 722 O O . GLU A 1 89 ? 19.977 1.472 -22.797 1.00 97.62 89 GLU A O 1
ATOM 727 N N . MET A 1 90 ? 18.030 0.469 -22.318 1.00 97.56 90 MET A N 1
ATOM 728 C CA . MET A 1 90 ? 17.814 -0.036 -23.680 1.00 97.56 90 MET A CA 1
ATOM 729 C C . MET A 1 90 ? 17.829 1.089 -24.716 1.00 97.56 90 MET A C 1
ATOM 731 O O . MET A 1 90 ? 18.472 0.972 -25.761 1.00 97.56 90 MET A O 1
ATOM 735 N N . ARG A 1 91 ? 17.147 2.205 -24.435 1.00 97.50 91 ARG A N 1
ATOM 736 C CA . ARG A 1 91 ? 17.133 3.370 -25.329 1.00 97.50 91 ARG A CA 1
ATOM 737 C C . ARG A 1 91 ? 18.528 3.950 -25.532 1.00 97.50 91 ARG A C 1
ATOM 739 O O . ARG A 1 91 ? 18.861 4.323 -26.657 1.00 97.50 91 ARG A O 1
ATOM 746 N N . LEU A 1 92 ? 19.334 4.031 -24.475 1.00 97.56 92 LEU A N 1
ATOM 747 C CA . LEU A 1 92 ? 20.719 4.485 -24.566 1.00 97.56 92 LEU A CA 1
ATOM 748 C C . LEU A 1 92 ? 21.566 3.506 -25.376 1.00 97.56 92 LEU A C 1
ATOM 750 O O . LEU A 1 92 ? 22.242 3.939 -26.305 1.00 97.56 92 LEU A O 1
ATOM 754 N N . THR A 1 93 ? 21.473 2.204 -25.108 1.00 97.69 93 THR A N 1
ATOM 755 C CA . THR A 1 93 ? 22.193 1.168 -25.861 1.00 97.69 93 THR A CA 1
ATOM 756 C C . THR A 1 93 ? 21.869 1.227 -27.351 1.00 97.69 93 THR A C 1
ATOM 758 O O . THR A 1 93 ? 22.784 1.234 -28.171 1.00 97.69 93 THR A O 1
ATOM 761 N N . ILE A 1 94 ? 20.588 1.345 -27.717 1.00 97.94 94 ILE A N 1
ATOM 762 C CA . ILE A 1 94 ? 20.165 1.470 -29.119 1.00 97.94 94 ILE A CA 1
ATOM 763 C C . ILE A 1 94 ? 20.748 2.740 -29.742 1.00 97.94 94 ILE A C 1
ATOM 765 O O . ILE A 1 94 ? 21.354 2.670 -30.808 1.00 97.94 94 ILE A O 1
ATOM 769 N N . ARG A 1 95 ? 20.621 3.898 -29.079 1.00 97.38 95 ARG A N 1
ATOM 770 C CA . ARG A 1 95 ? 21.169 5.166 -29.592 1.00 97.38 95 ARG A CA 1
ATOM 771 C C . ARG A 1 95 ? 22.676 5.080 -29.808 1.00 97.38 95 ARG A C 1
ATOM 773 O O . ARG A 1 95 ? 23.152 5.442 -30.882 1.00 97.38 95 ARG A O 1
ATOM 780 N N . MET A 1 96 ? 23.416 4.541 -28.846 1.00 97.31 96 MET A N 1
ATOM 781 C CA . MET A 1 96 ? 24.861 4.364 -28.983 1.00 97.31 96 MET A CA 1
ATOM 782 C C . MET A 1 96 ? 25.201 3.400 -30.122 1.00 97.31 96 MET A C 1
ATOM 784 O O . MET A 1 96 ? 26.045 3.725 -30.952 1.00 97.31 96 MET A O 1
ATOM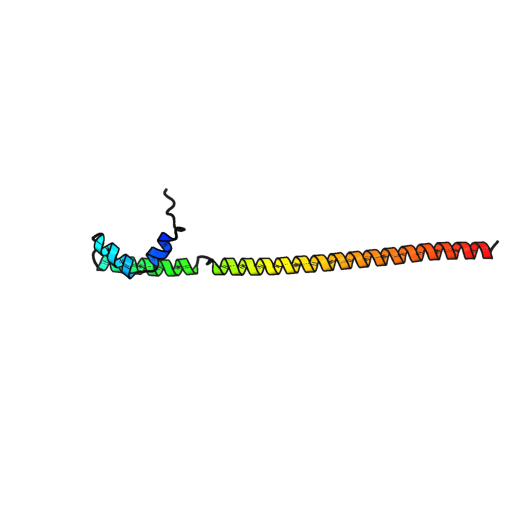 788 N N . GLY A 1 97 ? 24.493 2.274 -30.239 1.00 97.00 97 GLY A N 1
ATOM 789 C CA . GLY A 1 97 ? 24.668 1.333 -31.346 1.00 97.00 97 GLY A CA 1
ATOM 790 C C . GLY A 1 97 ? 24.421 1.973 -32.715 1.00 97.00 97 GLY A C 1
ATOM 791 O O . GLY A 1 97 ? 25.208 1.766 -33.640 1.00 97.00 97 GLY A O 1
ATOM 792 N N . THR A 1 98 ? 23.382 2.807 -32.840 1.00 97.94 98 THR A N 1
ATOM 793 C CA . THR A 1 98 ? 23.101 3.539 -34.087 1.00 97.94 98 THR A CA 1
ATOM 794 C C . THR A 1 98 ? 24.193 4.550 -34.426 1.00 97.94 98 THR A C 1
ATOM 796 O O . THR A 1 98 ? 24.616 4.607 -35.576 1.00 97.94 98 THR A O 1
ATOM 799 N N . ILE A 1 99 ? 24.701 5.294 -33.436 1.00 97.44 99 ILE A N 1
ATOM 800 C CA . ILE A 1 99 ? 25.784 6.266 -33.634 1.00 97.44 99 ILE A CA 1
ATOM 801 C C . ILE A 1 99 ? 27.065 5.549 -34.068 1.00 97.44 99 ILE A C 1
ATOM 803 O O . ILE A 1 99 ? 27.668 5.936 -35.065 1.00 97.44 99 ILE A O 1
ATOM 807 N N . VAL A 1 100 ? 27.457 4.477 -33.371 1.00 97.25 100 VAL A N 1
ATOM 808 C CA . VAL A 1 100 ? 28.658 3.698 -33.713 1.00 97.25 100 VAL A CA 1
ATOM 809 C C . VAL A 1 100 ? 28.544 3.122 -35.124 1.00 97.25 100 VAL A C 1
ATOM 811 O O . VAL A 1 100 ? 29.467 3.267 -35.919 1.00 97.25 100 VAL A O 1
ATOM 814 N N . SER A 1 101 ? 27.396 2.535 -35.467 1.00 97.00 101 SER A N 1
ATOM 815 C CA . SER A 1 101 ? 27.169 1.964 -36.801 1.00 97.00 101 SER A CA 1
ATOM 816 C C . SER A 1 101 ? 27.213 3.028 -37.899 1.00 97.00 101 SER A C 1
ATOM 818 O O . SER A 1 101 ? 27.797 2.792 -38.953 1.00 97.00 101 SER A O 1
ATOM 820 N N . ALA A 1 102 ? 26.639 4.209 -37.650 1.00 97.38 102 ALA A N 1
ATOM 821 C CA . ALA A 1 102 ? 26.679 5.326 -38.590 1.00 97.38 102 ALA A CA 1
ATOM 822 C C . ALA A 1 102 ? 28.111 5.826 -38.818 1.00 97.38 102 ALA A C 1
ATOM 824 O O . ALA A 1 102 ? 28.509 6.033 -39.962 1.00 97.38 102 ALA A O 1
ATOM 825 N N . VAL A 1 103 ? 28.898 5.969 -37.747 1.00 97.25 103 VAL A N 1
ATOM 826 C CA . VAL A 1 103 ? 30.304 6.388 -37.829 1.00 97.25 103 VAL A CA 1
ATOM 827 C C . VAL A 1 103 ? 31.131 5.368 -38.613 1.00 97.25 103 VAL A C 1
ATOM 829 O O . VAL A 1 103 ? 31.826 5.741 -39.553 1.00 97.25 103 VAL A O 1
ATOM 832 N N . VAL A 1 104 ? 31.019 4.078 -38.285 1.00 96.75 104 VAL A N 1
ATOM 833 C CA . VAL A 1 104 ? 31.751 3.009 -38.985 1.00 96.75 104 VAL A CA 1
ATOM 834 C C . VAL A 1 104 ? 31.344 2.926 -40.459 1.00 96.75 104 VAL A C 1
ATOM 836 O O . VAL A 1 104 ? 32.206 2.855 -41.333 1.00 96.75 104 VAL A O 1
ATOM 839 N N . GLY A 1 105 ? 30.043 2.987 -40.755 1.00 96.81 105 GLY A N 1
ATOM 840 C CA . GLY A 1 105 ? 29.539 2.971 -42.129 1.00 96.81 105 GLY A CA 1
ATOM 841 C C . GLY A 1 105 ? 30.011 4.175 -42.947 1.00 96.81 105 GLY A C 1
ATOM 842 O O . GLY A 1 105 ? 30.367 4.022 -44.113 1.00 96.81 105 GLY A O 1
ATOM 843 N N . PHE A 1 106 ? 30.074 5.358 -42.332 1.00 96.81 106 PHE A N 1
ATOM 844 C CA . PHE A 1 106 ? 30.606 6.560 -42.970 1.00 96.81 106 PHE A CA 1
ATOM 845 C C . PHE A 1 106 ? 32.090 6.413 -43.331 1.00 96.81 106 PHE A C 1
ATOM 847 O O . PHE A 1 106 ? 32.462 6.692 -44.469 1.00 96.81 106 PHE A O 1
ATOM 854 N N . PHE A 1 107 ? 32.923 5.917 -42.408 1.00 96.44 107 PHE A N 1
ATOM 855 C CA . PHE A 1 107 ? 34.343 5.672 -42.683 1.00 96.44 107 PHE A CA 1
ATOM 856 C C . PHE A 1 107 ? 34.555 4.648 -43.803 1.00 96.44 107 PHE A C 1
ATOM 858 O O . PHE A 1 107 ? 35.342 4.898 -44.711 1.00 96.44 107 PHE A O 1
ATOM 865 N N . TYR A 1 108 ? 33.798 3.548 -43.801 1.00 97.06 108 TYR A N 1
ATOM 866 C CA . TYR A 1 108 ? 33.866 2.543 -44.865 1.00 97.06 108 TYR A CA 1
ATOM 867 C C . TYR A 1 108 ? 33.533 3.122 -46.252 1.00 97.06 108 TYR A C 1
ATOM 869 O O . TYR A 1 108 ? 34.188 2.808 -47.246 1.00 97.06 108 TYR A O 1
ATOM 877 N N . LEU A 1 109 ? 32.514 3.985 -46.333 1.00 96.25 109 LEU A N 1
ATOM 878 C CA . LEU A 1 109 ? 32.140 4.642 -47.586 1.00 96.25 109 LEU A CA 1
ATOM 879 C C . LEU A 1 109 ? 33.206 5.637 -48.061 1.00 96.25 109 LEU A C 1
ATOM 881 O O . LEU A 1 109 ? 33.441 5.721 -49.264 1.00 96.25 109 LEU A O 1
ATOM 885 N N . LEU A 1 110 ? 33.857 6.357 -47.141 1.00 95.81 110 LEU A N 1
ATOM 886 C CA . LEU A 1 110 ? 34.962 7.259 -47.472 1.00 95.81 110 LEU A CA 1
ATOM 887 C C . LEU A 1 110 ? 36.163 6.506 -48.055 1.00 95.81 110 LEU A C 1
ATOM 889 O O . LEU A 1 110 ? 36.669 6.910 -49.097 1.00 95.81 110 LEU A O 1
ATOM 893 N N . GLU A 1 111 ? 36.577 5.400 -47.431 1.00 94.81 111 GLU A N 1
ATOM 894 C CA . GLU A 1 111 ? 37.692 4.568 -47.914 1.00 94.81 111 GLU A CA 1
ATOM 895 C C . GLU A 1 111 ? 37.415 3.912 -49.267 1.00 94.81 111 GLU A C 1
ATOM 897 O O . GLU A 1 111 ? 38.338 3.605 -50.006 1.00 94.81 111 GLU A O 1
ATOM 902 N N . ARG A 1 112 ? 36.147 3.661 -49.607 1.00 95.12 112 ARG A N 1
ATOM 903 C CA . ARG A 1 112 ? 35.802 3.079 -50.909 1.00 95.12 112 ARG A CA 1
ATOM 904 C C . ARG A 1 112 ? 35.811 4.103 -52.048 1.00 95.12 112 ARG A C 1
ATOM 906 O O . ARG A 1 112 ? 35.861 3.702 -53.211 1.00 95.12 112 ARG A O 1
ATOM 913 N N . PHE A 1 113 ? 35.684 5.390 -51.734 1.00 88.94 113 PHE A N 1
ATOM 914 C CA . PHE A 1 113 ? 35.576 6.460 -52.728 1.00 88.94 113 PHE A CA 1
ATOM 915 C C . PHE A 1 113 ? 36.910 7.178 -52.998 1.00 88.94 113 PHE A C 1
ATOM 917 O O . PHE A 1 113 ? 37.053 7.768 -54.069 1.00 88.94 113 PHE A O 1
ATOM 924 N N . PHE A 1 114 ? 37.851 7.133 -52.048 1.00 79.44 114 PHE A N 1
ATOM 925 C CA . PHE A 1 114 ? 39.232 7.622 -52.178 1.00 79.44 114 PHE A CA 1
ATOM 926 C C . PHE A 1 114 ? 40.203 6.485 -52.501 1.00 79.44 114 PHE A C 1
ATOM 928 O O . PHE A 1 114 ? 41.159 6.750 -53.264 1.00 79.44 114 PHE A O 1
#

Sequence (114 aa):
MTTLAIDSPMFSHFLSNPVKILHRLKEAGFTEKQAEVQVEILSEQSGQIEATLATKQDLKRDLKELETALRRDMKEMELKFESRFREMEMRLTIRMGTIVSAVVGFFYLLERFF

pLDDT: mean 83.39, std 17.42, range [35.47, 98.06]